Protein AF-A0A2C9U2Y3-F1 (afdb_monomer_lite)

Radius of gyration: 11.53 Å; chains: 1; bounding box: 21×22×29 Å

Secondary structure (DSSP, 8-state):
--HHHHHHHHHHHHHHHHHH--HHHHHHHHHHHHHHSPTT---HHHHHHHHTT-

Sequence (54 aa):
MSQLHISLHFHLTPILMINGSSRRDLLLNSQNFCHSIPAGAENPSLSQLCYRRF

Structure (mmCIF, N/CA/C/O backbone):
data_AF-A0A2C9U2Y3-F1
#
_entry.id   AF-A0A2C9U2Y3-F1
#
loop_
_atom_site.group_PDB
_atom_site.id
_atom_site.type_symbol
_atom_site.label_atom_id
_atom_site.label_alt_id
_atom_site.label_comp_id
_atom_site.label_asym_id
_atom_site.label_entity_id
_atom_site.label_seq_id
_atom_site.pdbx_PDB_ins_code
_atom_site.Cartn_x
_atom_site.Cartn_y
_atom_site.Cartn_z
_atom_site.occupancy
_atom_site.B_iso_or_equiv
_atom_site.auth_seq_id
_atom_site.auth_comp_id
_atom_site.auth_asym_id
_atom_site.auth_atom_id
_atom_site.pdbx_PDB_model_num
ATOM 1 N N . MET A 1 1 ? 9.817 10.759 -16.733 1.00 55.38 1 MET A N 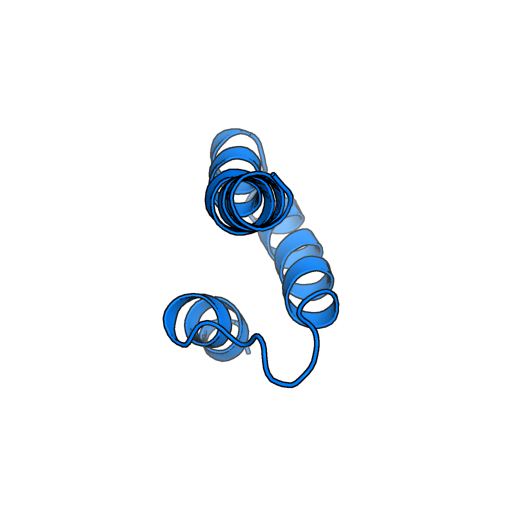1
ATOM 2 C CA . MET A 1 1 ? 9.440 11.314 -15.409 1.00 55.38 1 MET A CA 1
ATOM 3 C C . MET A 1 1 ? 8.375 10.448 -14.705 1.00 55.38 1 MET A C 1
ATOM 5 O O . MET A 1 1 ? 7.468 10.979 -14.088 1.00 55.38 1 MET A O 1
ATOM 9 N N . SER A 1 2 ? 8.459 9.112 -14.766 1.00 63.81 2 SER A N 1
ATOM 10 C CA . SER A 1 2 ? 7.446 8.188 -14.206 1.00 63.81 2 SER A CA 1
ATOM 11 C C . SER A 1 2 ? 7.846 7.609 -12.844 1.00 63.81 2 SER A C 1
ATOM 13 O O . SER A 1 2 ? 7.012 7.467 -11.957 1.00 63.81 2 SER A O 1
ATOM 15 N N . GLN A 1 3 ? 9.136 7.336 -12.642 1.00 66.88 3 GLN A N 1
ATOM 16 C CA . GLN A 1 3 ? 9.639 6.679 -11.432 1.00 66.88 3 GLN A CA 1
ATOM 17 C C . GLN A 1 3 ? 9.557 7.557 -10.179 1.00 66.88 3 GLN A C 1
ATOM 19 O O . GLN A 1 3 ? 9.262 7.058 -9.099 1.00 66.88 3 GLN A O 1
ATOM 24 N N . LEU A 1 4 ? 9.750 8.871 -10.327 1.00 70.88 4 LEU A N 1
ATOM 25 C CA . LEU A 1 4 ? 9.611 9.824 -9.224 1.00 70.88 4 LEU A CA 1
ATOM 26 C C . LEU A 1 4 ? 8.145 9.915 -8.774 1.00 70.88 4 LEU A C 1
ATOM 28 O O . LEU A 1 4 ? 7.875 9.861 -7.584 1.00 70.88 4 LEU A O 1
ATOM 32 N N . HIS A 1 5 ? 7.196 9.937 -9.716 1.00 72.06 5 HIS A N 1
ATOM 33 C CA . HIS A 1 5 ? 5.760 9.946 -9.417 1.00 72.06 5 HIS A CA 1
ATOM 34 C C . HIS A 1 5 ? 5.302 8.658 -8.712 1.00 72.06 5 HIS A C 1
ATOM 36 O O . HIS A 1 5 ? 4.577 8.724 -7.725 1.00 72.06 5 HIS A O 1
ATOM 42 N N . ILE A 1 6 ? 5.776 7.492 -9.167 1.00 65.62 6 ILE A N 1
ATOM 43 C CA . ILE A 1 6 ? 5.473 6.196 -8.537 1.00 65.62 6 ILE A CA 1
ATOM 44 C C . ILE A 1 6 ? 6.086 6.117 -7.137 1.00 65.62 6 ILE A C 1
ATOM 46 O O . ILE A 1 6 ? 5.398 5.741 -6.197 1.00 65.62 6 ILE A O 1
ATOM 50 N N . SER A 1 7 ? 7.350 6.517 -6.984 1.00 72.31 7 SER A N 1
ATOM 51 C CA . SER A 1 7 ? 8.039 6.540 -5.689 1.00 72.31 7 SER A CA 1
ATOM 52 C C . SER A 1 7 ? 7.321 7.459 -4.696 1.00 72.31 7 SER A C 1
ATOM 54 O O . SER A 1 7 ? 6.989 7.054 -3.585 1.00 72.31 7 SER A O 1
ATOM 56 N N . LEU A 1 8 ? 6.976 8.671 -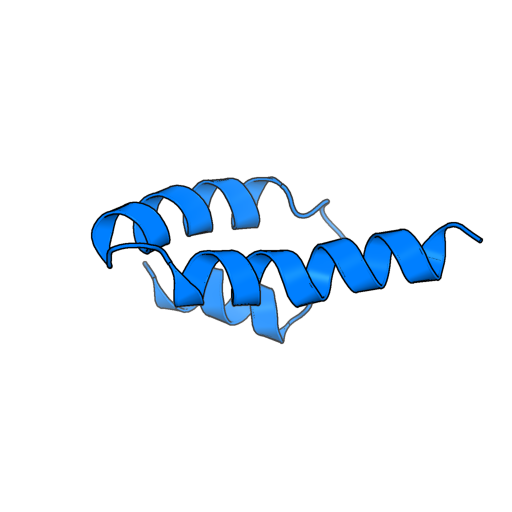5.126 1.00 75.88 8 LEU A N 1
ATOM 57 C CA . LEU A 1 8 ? 6.294 9.656 -4.293 1.00 75.88 8 LEU A CA 1
ATOM 58 C C . LEU A 1 8 ? 4.888 9.175 -3.899 1.00 75.88 8 LEU A C 1
ATOM 60 O O . LEU A 1 8 ? 4.527 9.249 -2.726 1.00 75.88 8 LEU A O 1
ATOM 64 N N . HIS A 1 9 ? 4.139 8.579 -4.832 1.00 73.94 9 HIS A N 1
ATOM 65 C CA . HIS A 1 9 ? 2.846 7.957 -4.544 1.00 73.94 9 HIS A CA 1
ATOM 66 C C . HIS A 1 9 ? 2.979 6.763 -3.583 1.00 73.94 9 HIS A C 1
ATOM 68 O O . HIS A 1 9 ? 2.195 6.634 -2.649 1.00 73.94 9 HIS A O 1
ATOM 74 N N . PHE A 1 10 ? 3.985 5.908 -3.751 1.00 71.19 10 PHE A N 1
ATOM 75 C CA . PHE A 1 10 ? 4.154 4.706 -2.932 1.00 71.19 10 PHE A CA 1
ATOM 76 C C . PHE A 1 10 ? 4.637 5.012 -1.507 1.00 71.19 10 PHE A C 1
ATOM 78 O O . PHE A 1 10 ? 4.221 4.353 -0.556 1.00 71.19 10 PHE A O 1
ATOM 85 N N . HIS A 1 11 ? 5.481 6.034 -1.343 1.00 72.75 11 HIS A N 1
ATOM 86 C CA . HIS A 1 11 ? 6.047 6.405 -0.047 1.00 72.75 11 HIS A CA 1
ATOM 87 C C . HIS A 1 11 ? 5.184 7.399 0.742 1.00 72.75 11 HIS A C 1
ATOM 89 O O . HIS A 1 11 ? 5.140 7.305 1.968 1.00 72.75 11 HIS A O 1
ATOM 95 N N . LEU A 1 12 ? 4.481 8.330 0.085 1.00 75.19 12 LEU A N 1
ATOM 96 C CA . LEU A 1 12 ? 3.695 9.352 0.789 1.00 75.19 12 LEU A CA 1
ATOM 97 C C . LEU A 1 12 ? 2.246 8.939 1.063 1.00 75.19 12 LEU A C 1
ATOM 99 O O . LEU A 1 12 ? 1.686 9.378 2.066 1.00 75.19 12 LEU A O 1
ATOM 103 N N . THR A 1 13 ? 1.645 8.079 0.233 1.00 73.88 13 THR A N 1
ATOM 104 C CA . THR A 1 13 ? 0.261 7.607 0.440 1.00 73.88 13 THR A CA 1
AT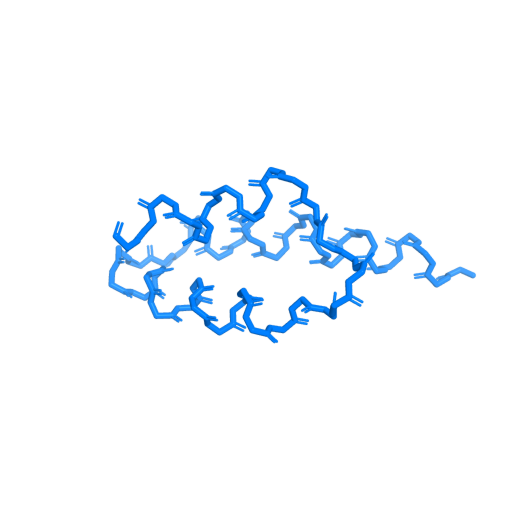OM 105 C C . THR A 1 13 ? 0.064 6.945 1.808 1.00 73.88 13 THR A C 1
ATOM 107 O O . THR A 1 13 ? -0.872 7.329 2.511 1.00 73.88 13 THR A O 1
ATOM 110 N N . PRO A 1 14 ? 0.959 6.052 2.278 1.00 71.94 14 PRO A N 1
ATOM 111 C CA . PRO A 1 14 ? 0.852 5.490 3.623 1.00 71.94 14 PRO A CA 1
ATOM 112 C C . PRO A 1 14 ? 0.957 6.551 4.729 1.00 71.94 14 PRO A C 1
ATOM 114 O O . PRO A 1 14 ? 0.232 6.480 5.717 1.00 71.94 14 PRO A O 1
ATOM 117 N N . ILE A 1 15 ? 1.823 7.559 4.566 1.00 76.94 15 ILE A N 1
ATOM 118 C CA . ILE A 1 15 ? 2.041 8.628 5.560 1.00 76.94 15 ILE A CA 1
ATOM 119 C C . ILE A 1 15 ? 0.800 9.523 5.674 1.00 76.94 15 ILE A C 1
ATOM 121 O O . ILE A 1 15 ? 0.351 9.835 6.778 1.00 76.94 15 ILE A O 1
ATOM 125 N N . LEU A 1 16 ? 0.211 9.895 4.537 1.00 73.31 16 LEU A N 1
ATOM 126 C CA . LEU A 1 16 ? -1.050 10.637 4.481 1.00 73.31 16 LEU A CA 1
ATOM 127 C C . LEU A 1 16 ? -2.207 9.824 5.071 1.00 73.31 16 LEU A C 1
ATOM 129 O O . LEU A 1 16 ? -2.999 10.360 5.845 1.00 73.31 16 LEU A O 1
ATOM 133 N N . MET A 1 17 ? -2.266 8.523 4.773 1.00 74.69 17 MET A N 1
ATOM 134 C CA . MET A 1 17 ? -3.270 7.624 5.340 1.00 74.69 17 MET A CA 1
ATOM 135 C C . MET A 1 17 ? -3.161 7.513 6.864 1.00 74.69 17 MET A C 1
ATOM 137 O O . MET A 1 17 ? -4.187 7.434 7.528 1.00 74.69 17 MET A O 1
ATOM 141 N N . ILE A 1 18 ? -1.962 7.538 7.447 1.00 72.19 18 ILE A N 1
ATOM 142 C CA . ILE A 1 18 ? -1.787 7.436 8.906 1.00 72.19 18 ILE A CA 1
ATOM 143 C C . ILE A 1 18 ? -2.191 8.733 9.625 1.00 72.19 18 ILE A C 1
ATOM 145 O O . ILE A 1 18 ? -2.803 8.662 10.688 1.00 72.19 18 ILE A O 1
ATOM 149 N N . ASN A 1 19 ? -1.892 9.904 9.054 1.00 78.94 19 ASN A N 1
ATOM 150 C CA . ASN A 1 19 ? -2.073 11.194 9.737 1.00 78.94 19 ASN A CA 1
ATOM 151 C C . ASN A 1 19 ? -3.535 11.659 9.883 1.00 78.94 19 ASN A C 1
ATOM 153 O O . ASN A 1 19 ? -3.800 12.540 10.696 1.00 78.94 19 ASN A O 1
ATOM 157 N N . GLY A 1 20 ? -4.478 11.091 9.125 1.00 76.56 20 GLY A N 1
ATOM 158 C CA . GLY A 1 20 ? -5.895 11.487 9.163 1.00 76.56 20 GLY A CA 1
ATOM 159 C C . GLY A 1 20 ? -6.888 10.364 9.470 1.00 76.56 20 GLY A C 1
ATOM 160 O O . GLY A 1 20 ? -8.085 10.631 9.545 1.00 76.56 20 GLY A O 1
ATOM 161 N N . SER A 1 21 ? -6.430 9.119 9.629 1.00 77.50 21 SER A N 1
ATOM 162 C CA . SER A 1 21 ? -7.323 7.954 9.715 1.00 77.50 21 SER A CA 1
ATOM 163 C C . SER A 1 21 ? -7.431 7.395 11.126 1.00 77.50 21 SER A C 1
ATOM 165 O O . SER A 1 21 ? -6.453 7.342 11.874 1.00 77.50 21 SER A O 1
ATOM 167 N N . SER A 1 22 ? -8.612 6.875 11.476 1.00 81.69 22 SER A N 1
ATOM 168 C CA . SER A 1 22 ? -8.757 6.090 12.701 1.00 81.69 22 SER A CA 1
ATOM 169 C C . SER A 1 22 ? -7.990 4.767 12.598 1.00 81.69 22 SER A C 1
ATOM 171 O O . SER A 1 22 ? -7.669 4.277 11.513 1.00 81.69 22 SER A O 1
ATOM 173 N N . ARG A 1 23 ? -7.748 4.114 13.741 1.00 76.81 23 ARG A N 1
ATOM 174 C CA . ARG A 1 23 ? -7.087 2.798 13.782 1.00 76.81 23 ARG A CA 1
ATOM 175 C C . ARG A 1 23 ? -7.821 1.731 12.955 1.00 76.81 23 ARG A C 1
ATOM 177 O O . ARG A 1 23 ? -7.162 0.857 12.396 1.00 76.81 23 ARG A O 1
ATOM 184 N N . ARG A 1 24 ? -9.159 1.784 12.885 1.00 79.25 24 ARG A N 1
ATOM 185 C CA . ARG A 1 24 ? -9.971 0.832 12.104 1.00 79.25 24 ARG A CA 1
ATOM 186 C C . ARG A 1 24 ? -9.844 1.094 10.607 1.00 79.25 24 ARG A C 1
ATOM 188 O O . ARG A 1 24 ? -9.609 0.153 9.852 1.00 79.25 24 ARG A O 1
ATOM 195 N N . ASP A 1 25 ? -9.897 2.360 10.208 1.00 78.94 25 ASP A N 1
ATOM 196 C CA . ASP A 1 25 ? -9.729 2.766 8.809 1.00 78.94 25 ASP A CA 1
ATOM 197 C C . ASP A 1 25 ? -8.322 2.439 8.314 1.00 78.94 25 ASP A C 1
ATOM 199 O O . ASP A 1 25 ? -8.143 1.918 7.219 1.00 78.94 25 ASP A O 1
ATOM 203 N N . LEU A 1 26 ? -7.315 2.636 9.166 1.00 74.44 26 LEU A N 1
ATOM 204 C CA . LEU A 1 26 ? -5.938 2.287 8.852 1.00 74.44 26 LEU A CA 1
ATOM 205 C C . LEU A 1 26 ? -5.736 0.771 8.689 1.00 74.44 26 LEU A C 1
ATOM 207 O O . LEU A 1 26 ? -4.877 0.354 7.913 1.00 74.44 26 LEU A O 1
ATOM 211 N N . LEU A 1 27 ? -6.483 -0.064 9.417 1.00 75.06 27 LEU A N 1
ATOM 212 C CA . LEU A 1 27 ? -6.439 -1.527 9.289 1.00 75.06 27 LEU A CA 1
ATOM 213 C C . LEU A 1 27 ? -7.053 -1.997 7.965 1.00 75.06 27 LEU A C 1
ATOM 215 O O . LEU A 1 27 ? -6.406 -2.743 7.228 1.00 75.06 27 LEU A O 1
ATOM 219 N N . LEU A 1 28 ? -8.250 -1.509 7.638 1.00 73.75 28 LEU A N 1
ATOM 220 C CA . LEU A 1 28 ? -8.936 -1.795 6.372 1.00 73.75 28 LEU A CA 1
ATOM 221 C C . LEU A 1 28 ? -8.132 -1.298 5.168 1.00 73.75 28 LEU A C 1
ATOM 223 O O . LEU A 1 28 ? -7.886 -2.039 4.218 1.00 73.75 28 LEU A O 1
ATOM 227 N N . ASN A 1 29 ? -7.650 -0.060 5.239 1.00 74.00 29 ASN A N 1
ATOM 228 C CA . ASN A 1 29 ? -6.914 0.556 4.147 1.00 74.00 29 ASN A CA 1
ATOM 229 C C . ASN A 1 29 ? -5.513 -0.064 3.984 1.00 74.00 29 ASN A C 1
ATOM 231 O O . ASN A 1 29 ? -5.025 -0.188 2.867 1.00 74.00 29 ASN A O 1
ATOM 235 N N . SER A 1 30 ? -4.894 -0.574 5.062 1.00 71.50 30 SER A N 1
ATOM 236 C CA . SER A 1 30 ? -3.640 -1.329 4.923 1.00 71.50 30 SER A CA 1
ATOM 237 C C . SER A 1 30 ? -3.802 -2.628 4.150 1.00 71.50 30 SER A C 1
ATOM 239 O O . SER A 1 30 ? -2.951 -2.919 3.326 1.00 71.50 30 SER A O 1
ATOM 241 N N . GLN A 1 31 ? -4.888 -3.381 4.350 1.00 75.62 31 GLN A N 1
ATOM 242 C CA . GLN A 1 31 ? -5.115 -4.608 3.581 1.00 75.62 31 GLN A CA 1
ATOM 243 C C . GLN A 1 31 ? -5.283 -4.289 2.096 1.00 75.62 31 GLN A C 1
ATOM 245 O O . GLN A 1 31 ? -4.641 -4.918 1.260 1.00 75.62 31 GLN A O 1
ATOM 250 N N . ASN A 1 32 ? -6.070 -3.265 1.760 1.00 77.06 32 ASN A N 1
ATOM 251 C CA . ASN A 1 32 ? -6.217 -2.817 0.374 1.00 77.06 32 ASN A CA 1
ATOM 252 C C . ASN A 1 32 ? -4.882 -2.343 -0.222 1.00 77.06 32 ASN A C 1
ATOM 254 O O . ASN A 1 32 ? -4.569 -2.671 -1.365 1.00 77.06 32 ASN A O 1
ATOM 258 N N . PHE A 1 33 ? -4.067 -1.638 0.567 1.00 74.88 33 PHE A N 1
ATOM 259 C CA . PHE A 1 33 ? -2.735 -1.208 0.155 1.00 74.88 33 PHE A CA 1
ATOM 260 C C . PHE A 1 33 ? -1.800 -2.398 -0.104 1.00 74.88 33 PHE A C 1
ATOM 262 O O . PHE A 1 33 ? -1.180 -2.449 -1.161 1.00 74.88 33 PHE A O 1
ATOM 269 N N . CYS A 1 34 ? -1.749 -3.388 0.792 1.00 74.69 34 CYS A N 1
ATOM 270 C CA . CYS A 1 34 ? -0.928 -4.592 0.627 1.00 74.69 34 CYS A CA 1
ATOM 271 C C . CYS A 1 34 ? -1.301 -5.376 -0.642 1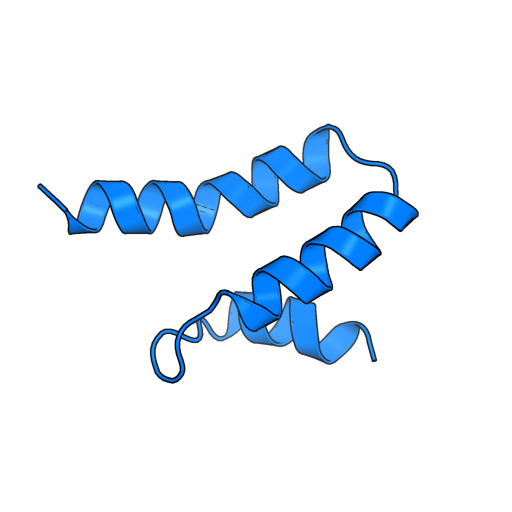.00 74.69 34 CYS A C 1
ATOM 273 O O . CYS A 1 34 ? -0.414 -5.820 -1.362 1.00 74.69 34 CYS A O 1
ATOM 275 N N . HIS A 1 35 ? -2.596 -5.478 -0.965 1.00 75.00 35 HIS A N 1
ATOM 276 C CA . HIS A 1 35 ? -3.064 -6.118 -2.201 1.00 75.00 35 HIS A CA 1
ATOM 277 C C . HIS A 1 35 ? -2.781 -5.301 -3.468 1.00 75.00 35 HIS A C 1
ATOM 279 O O . HIS A 1 35 ? -2.757 -5.855 -4.564 1.00 75.00 35 HIS A O 1
ATOM 285 N N . SER A 1 36 ? -2.581 -3.988 -3.337 1.00 73.00 36 SER A N 1
ATOM 286 C CA . SER A 1 36 ? -2.255 -3.110 -4.464 1.00 73.00 36 SER A CA 1
ATOM 287 C C . SER A 1 36 ? -0.771 -3.122 -4.840 1.00 73.00 36 SER A C 1
ATOM 289 O O . SER A 1 36 ? -0.412 -2.585 -5.889 1.00 73.00 36 SER A O 1
ATOM 291 N N . ILE A 1 37 ? 0.095 -3.726 -4.014 1.00 71.75 37 ILE A N 1
ATOM 292 C CA . ILE A 1 37 ? 1.516 -3.880 -4.329 1.00 71.75 37 ILE A CA 1
ATOM 293 C C . ILE A 1 37 ? 1.662 -4.997 -5.374 1.00 71.75 37 ILE A C 1
ATOM 295 O O . ILE A 1 37 ? 1.307 -6.142 -5.094 1.00 71.75 37 ILE A O 1
ATOM 299 N N . PRO A 1 38 ? 2.192 -4.704 -6.574 1.00 67.31 38 PRO A N 1
ATOM 300 C CA . PRO A 1 38 ? 2.446 -5.732 -7.573 1.00 67.31 38 PRO A CA 1
ATOM 301 C C . PRO A 1 38 ? 3.472 -6.744 -7.054 1.00 67.31 38 PRO A C 1
ATOM 303 O O . PRO A 1 38 ? 4.491 -6.354 -6.475 1.00 67.31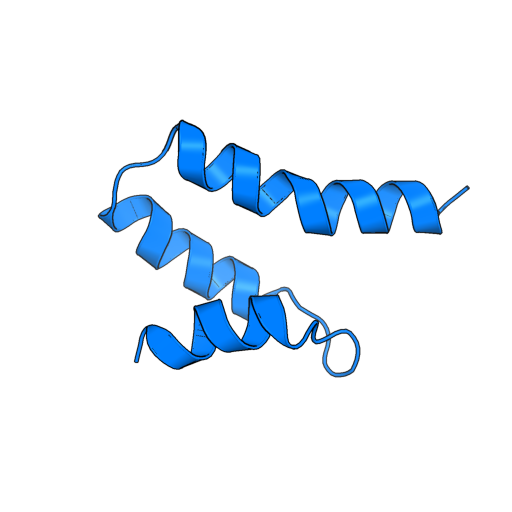 38 PRO A O 1
ATOM 306 N N . ALA A 1 39 ? 3.246 -8.031 -7.324 1.00 68.69 39 ALA A N 1
ATOM 307 C CA . ALA A 1 39 ? 4.219 -9.081 -7.033 1.00 68.69 39 ALA A CA 1
ATOM 308 C C . ALA A 1 39 ? 5.577 -8.732 -7.680 1.00 68.69 39 ALA A C 1
ATOM 310 O O . ALA A 1 39 ? 5.656 -8.526 -8.892 1.00 68.69 39 ALA A O 1
ATOM 311 N N . GLY A 1 40 ? 6.631 -8.607 -6.866 1.00 66.31 40 GLY A N 1
ATOM 312 C CA . GLY A 1 40 ? 7.976 -8.196 -7.303 1.00 66.31 40 GLY A CA 1
ATOM 313 C C . GLY A 1 40 ? 8.341 -6.720 -7.073 1.00 66.31 40 GLY A C 1
ATOM 314 O O . GLY A 1 40 ? 9.512 -6.369 -7.198 1.00 66.31 40 GLY A O 1
ATOM 315 N N . ALA A 1 41 ? 7.391 -5.864 -6.680 1.00 64.31 41 ALA A N 1
ATOM 316 C CA . ALA A 1 41 ? 7.648 -4.491 -6.213 1.00 64.31 41 ALA A CA 1
ATOM 317 C C . ALA A 1 41 ? 7.529 -4.362 -4.680 1.00 64.31 41 ALA A C 1
ATOM 319 O O . ALA A 1 41 ? 7.374 -3.268 -4.131 1.00 64.31 41 ALA A O 1
ATOM 320 N N . GLU A 1 42 ? 7.578 -5.498 -3.985 1.00 65.50 42 GLU A N 1
ATOM 321 C CA . GLU A 1 42 ? 7.421 -5.598 -2.542 1.00 65.50 42 GLU A CA 1
ATOM 322 C C . GLU A 1 42 ? 8.588 -4.903 -1.841 1.00 65.50 42 GLU A C 1
ATOM 324 O O . GLU A 1 42 ? 9.709 -5.405 -1.783 1.00 65.50 42 GLU A O 1
ATOM 329 N N . ASN A 1 43 ? 8.337 -3.716 -1.291 1.00 69.19 43 ASN A N 1
ATOM 330 C CA . ASN A 1 43 ? 9.309 -3.091 -0.411 1.00 69.19 43 ASN A CA 1
ATOM 331 C C . ASN A 1 43 ? 9.341 -3.884 0.913 1.00 69.19 43 ASN A C 1
ATOM 333 O O . ASN A 1 43 ? 8.294 -3.984 1.562 1.00 69.19 43 ASN A O 1
ATOM 337 N N . PRO A 1 44 ? 10.503 -4.389 1.370 1.00 65.06 44 PRO A N 1
ATOM 338 C CA . PRO A 1 44 ? 10.605 -5.202 2.586 1.00 65.06 44 PRO A CA 1
ATOM 339 C C . PRO A 1 44 ? 10.020 -4.527 3.835 1.00 65.06 44 PRO A C 1
ATOM 341 O O . PRO A 1 44 ? 9.489 -5.199 4.717 1.00 65.06 44 PRO A O 1
ATOM 344 N N . SER A 1 45 ? 10.091 -3.194 3.909 1.00 67.25 45 SER A N 1
ATOM 345 C CA . SER A 1 45 ? 9.544 -2.419 5.030 1.00 67.25 45 SER A CA 1
ATOM 346 C C . SER A 1 45 ? 8.013 -2.305 4.995 1.00 67.25 45 SER A C 1
ATOM 348 O O . SER A 1 45 ? 7.369 -2.353 6.042 1.00 67.25 45 SER A O 1
ATOM 350 N N . LEU A 1 46 ? 7.411 -2.228 3.803 1.00 65.19 46 LEU A N 1
ATOM 351 C CA . LEU A 1 46 ? 5.953 -2.221 3.638 1.00 65.19 46 LEU A CA 1
ATOM 352 C C . LEU A 1 46 ? 5.368 -3.629 3.762 1.00 65.19 46 LEU A C 1
ATOM 354 O O . LEU A 1 46 ? 4.333 -3.797 4.400 1.00 65.19 46 LEU A O 1
ATOM 358 N N . SER A 1 47 ? 6.069 -4.644 3.250 1.00 64.12 47 SER A N 1
ATOM 359 C CA . SER A 1 47 ? 5.702 -6.050 3.443 1.00 64.12 47 SER A CA 1
ATOM 360 C C . SER A 1 47 ? 5.663 -6.414 4.936 1.00 64.12 47 SER A C 1
ATOM 362 O O . SER A 1 47 ? 4.720 -7.054 5.391 1.00 64.12 47 SER A O 1
ATOM 364 N N . GLN A 1 48 ? 6.584 -5.887 5.756 1.00 64.75 48 GLN A N 1
ATOM 365 C CA . GLN A 1 48 ? 6.532 -6.043 7.218 1.00 64.75 48 GLN A CA 1
ATOM 366 C C . GLN A 1 48 ? 5.310 -5.388 7.880 1.00 64.75 48 GLN A C 1
ATOM 368 O O . GLN A 1 48 ? 4.762 -5.955 8.826 1.00 64.75 48 GLN A O 1
ATOM 373 N N . LEU A 1 49 ? 4.853 -4.224 7.404 1.00 65.19 49 LEU A N 1
ATOM 374 C CA . LEU A 1 49 ? 3.615 -3.605 7.902 1.00 65.19 49 LEU A CA 1
ATOM 375 C C . LEU A 1 49 ? 2.379 -4.463 7.592 1.00 65.19 49 LEU A C 1
ATOM 377 O O . LEU A 1 49 ? 1.445 -4.489 8.396 1.00 65.19 49 LEU A O 1
ATOM 381 N N . CYS A 1 50 ? 2.396 -5.177 6.465 1.00 65.25 50 CYS A N 1
ATOM 382 C CA . CYS A 1 50 ? 1.366 -6.137 6.076 1.00 65.25 50 CYS A CA 1
ATOM 383 C C . CYS A 1 50 ? 1.440 -7.429 6.909 1.00 65.25 50 CYS A C 1
ATOM 385 O O . CYS A 1 50 ? 0.421 -7.896 7.411 1.00 65.25 50 CYS A O 1
ATOM 387 N N . TYR A 1 51 ? 2.645 -7.973 7.115 1.00 57.66 51 TYR A N 1
ATOM 388 C CA . TYR A 1 51 ? 2.857 -9.256 7.796 1.00 57.66 51 TYR A CA 1
ATOM 389 C C . TYR A 1 51 ? 2.653 -9.180 9.315 1.00 57.66 51 TYR A C 1
ATOM 391 O O . TYR A 1 51 ? 2.175 -10.128 9.924 1.00 57.66 51 TYR A O 1
ATOM 399 N N . ARG A 1 52 ? 2.968 -8.041 9.949 1.00 56.22 52 ARG A N 1
ATOM 400 C CA . ARG A 1 52 ? 2.812 -7.848 11.406 1.00 56.22 52 ARG A CA 1
ATOM 401 C C . ARG A 1 52 ? 1.358 -7.626 11.850 1.00 56.22 52 ARG A C 1
ATOM 403 O O . ARG A 1 52 ? 1.111 -7.389 13.030 1.00 56.22 52 ARG A O 1
ATOM 410 N N . ARG A 1 53 ? 0.411 -7.596 10.909 1.00 53.69 53 ARG A N 1
ATOM 411 C CA . ARG A 1 53 ? -1.015 -7.338 11.163 1.00 53.69 53 ARG A CA 1
ATOM 412 C C . ARG A 1 53 ? -1.899 -8.586 11.105 1.00 53.69 53 ARG A C 1
ATOM 414 O O . ARG A 1 53 ? -3.096 -8.434 11.345 1.00 53.69 53 ARG A O 1
ATOM 421 N N . PHE A 1 54 ? -1.323 -9.763 10.851 1.00 45.72 54 PHE A N 1
ATOM 422 C CA . PHE A 1 54 ? -1.966 -11.058 11.082 1.00 45.72 54 PHE A CA 1
ATOM 423 C C . PHE A 1 54 ? -1.541 -11.641 12.430 1.00 45.72 54 PHE A C 1
ATOM 425 O O . PHE A 1 54 ? -0.338 -11.5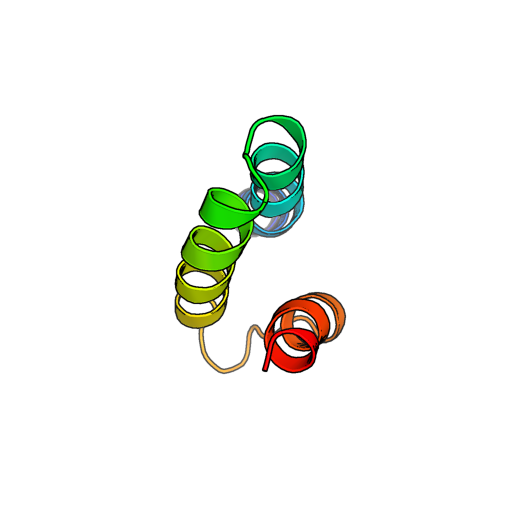32 12.764 1.00 45.72 54 PHE A O 1
#

Foldseek 3Di:
DVVVVVVCCLPVVLVVCVVPDDPVSNLVVLVVSVVPQPVPNDDVVSVCVVVVSD

pLDDT: mean 70.2, std 7.05, range [45.72, 81.69]

Organism: Manihot esculenta (NCBI:txid3983)